Protein AF-A0A0Q3I7B7-F1 (afdb_monomer)

Organism: Brachypodium distachyon (NCBI:txid15368)

Secondary structure (DSSP, 8-state):
---HHHHHHHHHTTPPPPPHHHHHHHHHHHHHHHHHHT-S--TT--EEEEEEEE-TT--EEEEEEEEES--SSGGGGHHHHHHHHHHHHHHT-

Structure (mmCIF, N/CA/C/O backbone):
data_AF-A0A0Q3I7B7-F1
#
_entry.id   AF-A0A0Q3I7B7-F1
#
loop_
_atom_si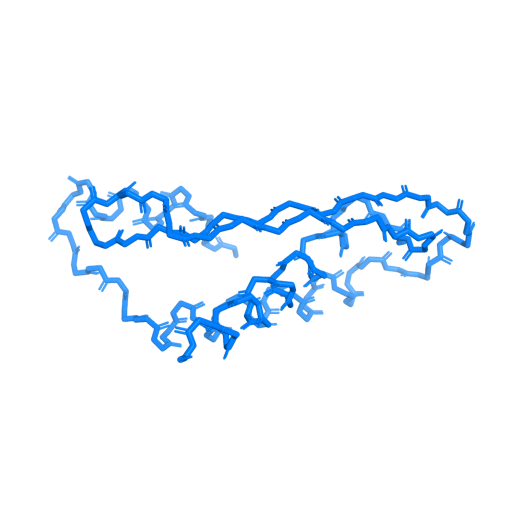te.group_PDB
_atom_site.id
_atom_site.type_symbol
_atom_site.label_atom_id
_atom_site.label_alt_id
_atom_site.label_comp_id
_atom_site.label_asym_id
_atom_site.label_entity_id
_atom_site.label_seq_id
_atom_site.pdbx_PDB_ins_code
_atom_site.Cartn_x
_atom_site.Cartn_y
_atom_site.Cartn_z
_atom_site.occupancy
_atom_site.B_iso_or_equiv
_atom_site.auth_seq_id
_atom_site.auth_comp_id
_atom_site.auth_asym_id
_atom_site.auth_atom_id
_atom_site.pdbx_PDB_model_num
ATOM 1 N N . MET A 1 1 ? -1.763 17.879 0.615 1.00 36.75 1 MET A N 1
ATOM 2 C CA . MET A 1 1 ? -1.059 16.945 1.522 1.00 36.75 1 MET A CA 1
ATOM 3 C C . MET A 1 1 ? -1.594 17.107 2.946 1.00 36.75 1 MET A C 1
ATOM 5 O O . MET A 1 1 ? -1.328 18.122 3.575 1.00 36.75 1 MET A O 1
ATOM 9 N N . ARG A 1 2 ? -2.379 16.154 3.466 1.00 49.00 2 ARG A N 1
ATOM 10 C CA . ARG A 1 2 ? -2.532 16.005 4.924 1.00 49.00 2 ARG A CA 1
ATOM 11 C C . ARG A 1 2 ? -1.559 14.916 5.338 1.00 49.00 2 ARG A C 1
ATOM 13 O O . ARG A 1 2 ? -1.781 13.752 5.032 1.00 49.00 2 ARG A O 1
ATOM 20 N N . ALA A 1 3 ? -0.451 15.316 5.947 1.00 58.06 3 ALA A N 1
ATOM 21 C CA . ALA A 1 3 ? 0.555 14.376 6.414 1.00 58.06 3 ALA A CA 1
ATOM 22 C C . ALA A 1 3 ? -0.073 13.406 7.433 1.00 58.06 3 ALA A C 1
ATOM 24 O O . ALA A 1 3 ? -1.016 13.775 8.141 1.00 58.06 3 ALA A O 1
ATOM 25 N N . ILE A 1 4 ? 0.489 12.198 7.578 1.00 62.44 4 ILE A N 1
ATOM 26 C CA . ILE A 1 4 ? 0.234 11.318 8.740 1.00 62.44 4 ILE A CA 1
ATOM 27 C C . ILE A 1 4 ? 0.283 12.127 10.043 1.00 62.44 4 ILE A C 1
ATOM 29 O O . ILE A 1 4 ? -0.513 11.900 10.954 1.00 62.44 4 ILE A O 1
ATOM 33 N N . TRP A 1 5 ? 1.164 13.130 10.088 1.00 54.75 5 TRP A N 1
ATOM 34 C CA . TRP A 1 5 ? 1.230 14.128 11.144 1.00 54.75 5 TRP A CA 1
ATOM 35 C C . TRP A 1 5 ? -0.108 14.837 11.390 1.00 54.75 5 TRP A C 1
ATOM 37 O O . TRP A 1 5 ? -0.589 14.815 12.512 1.00 54.75 5 TRP A O 1
ATOM 47 N N . THR A 1 6 ? -0.773 15.386 10.368 1.00 62.84 6 THR A N 1
ATOM 48 C CA . THR A 1 6 ? -2.065 16.077 10.518 1.00 62.84 6 THR A CA 1
ATOM 49 C C . THR A 1 6 ? -3.154 15.145 11.051 1.00 62.84 6 THR A C 1
ATOM 51 O O . THR A 1 6 ? -3.976 15.563 11.862 1.00 62.84 6 THR A O 1
ATOM 54 N N . ALA A 1 7 ? -3.165 13.878 10.627 1.00 64.31 7 ALA A N 1
ATOM 55 C CA . ALA A 1 7 ? -4.118 12.889 11.128 1.00 64.31 7 ALA A CA 1
ATOM 56 C C . ALA A 1 7 ? -3.831 12.489 12.588 1.00 64.31 7 ALA A C 1
ATOM 58 O O . ALA A 1 7 ? -4.764 12.386 13.382 1.00 64.31 7 ALA A O 1
ATOM 59 N N . ARG A 1 8 ? -2.555 12.311 12.965 1.00 65.25 8 ARG A N 1
ATOM 60 C CA . ARG A 1 8 ? -2.149 12.067 14.361 1.00 65.25 8 ARG A CA 1
ATOM 61 C C . ARG A 1 8 ? -2.459 13.267 15.249 1.00 65.25 8 ARG A C 1
ATOM 63 O O . ARG A 1 8 ? -3.009 13.073 16.323 1.00 65.25 8 ARG A O 1
ATOM 70 N N . ASN A 1 9 ? -2.170 14.480 14.781 1.00 72.94 9 ASN A N 1
ATOM 71 C CA . ASN A 1 9 ? -2.401 15.715 15.525 1.00 72.94 9 ASN A CA 1
ATOM 72 C C . ASN A 1 9 ? -3.891 15.887 15.862 1.00 72.94 9 ASN A C 1
ATOM 74 O O . ASN A 1 9 ? -4.254 16.174 16.994 1.00 72.94 9 ASN A O 1
ATOM 78 N N . LYS A 1 10 ? -4.775 15.572 14.909 1.00 72.88 10 LYS A N 1
ATOM 79 C CA . LYS A 1 10 ? -6.229 15.563 15.129 1.00 72.88 10 LYS A CA 1
ATOM 80 C C . LYS A 1 10 ? -6.679 14.568 16.199 1.00 72.88 10 LYS A C 1
ATOM 82 O O . LYS A 1 10 ? -7.482 14.932 17.050 1.00 72.88 10 LYS A O 1
ATOM 87 N N . ARG A 1 11 ? -6.125 13.347 16.209 1.00 66.38 11 ARG A N 1
ATOM 88 C CA . ARG A 1 11 ? -6.408 12.362 17.272 1.00 66.38 11 ARG A CA 1
ATOM 89 C C . ARG A 1 11 ? -5.909 12.832 18.640 1.00 66.38 11 ARG A C 1
ATOM 91 O O . ARG A 1 11 ? -6.624 12.657 19.618 1.00 66.38 11 ARG A O 1
ATOM 98 N N . TYR A 1 12 ? -4.722 13.447 18.708 1.00 72.94 12 TYR A N 1
ATOM 99 C CA . TYR A 1 12 ? -4.195 14.028 19.952 1.00 72.94 12 TYR A CA 1
ATOM 100 C C . TYR A 1 12 ? -5.104 15.128 20.520 1.00 72.94 12 TYR A C 1
ATOM 102 O O . TYR A 1 12 ? -5.175 1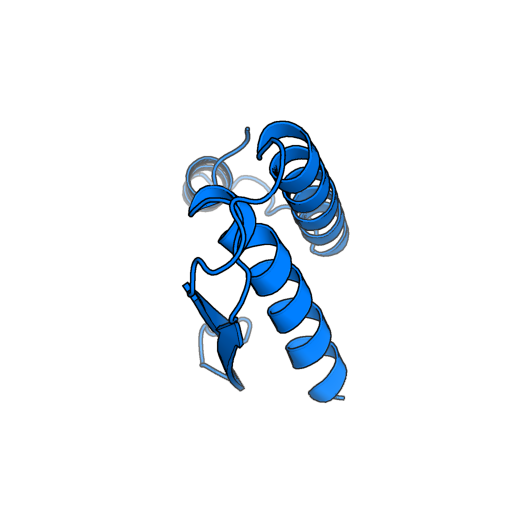5.281 21.734 1.00 72.94 12 TYR A O 1
ATOM 110 N N . HIS A 1 13 ? -5.831 15.848 19.665 1.00 81.69 13 HIS A N 1
ATOM 111 C CA . HIS A 1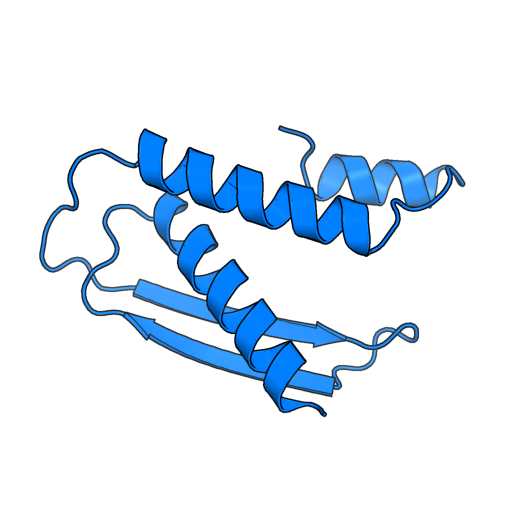 13 ? -6.782 16.887 20.069 1.00 81.69 13 HIS A CA 1
ATOM 112 C C . HIS A 1 13 ? -8.235 16.399 20.204 1.00 81.69 13 HIS A C 1
ATOM 114 O O . HIS A 1 13 ? -9.145 17.217 20.300 1.00 81.69 13 HIS A O 1
ATOM 120 N N . GLY A 1 14 ? -8.474 15.083 20.222 1.00 78.44 14 GLY A N 1
ATOM 121 C CA . GLY A 1 14 ? -9.812 14.520 20.431 1.00 78.44 14 GLY A CA 1
ATOM 122 C C . GLY A 1 14 ? -10.786 14.731 19.266 1.00 78.44 14 GLY A C 1
ATOM 123 O O . GLY A 1 14 ? -11.977 14.465 19.413 1.00 78.44 14 GLY A O 1
ATOM 124 N N . GLU A 1 15 ? -10.309 15.181 18.100 1.00 77.56 15 GLU A N 1
ATOM 125 C CA . GLU A 1 15 ? -11.139 15.241 16.899 1.00 77.56 15 GLU A CA 1
ATOM 126 C C . GLU A 1 15 ? -11.453 13.827 16.395 1.00 77.56 15 GLU A C 1
ATOM 128 O O . GLU A 1 15 ? -10.638 12.903 16.508 1.00 77.56 15 GLU A O 1
ATOM 133 N N . THR A 1 16 ? -12.628 13.661 15.780 1.00 66.19 16 THR A N 1
ATOM 134 C CA . THR A 1 16 ? -13.077 12.377 15.240 1.00 66.19 16 THR A CA 1
ATOM 135 C C . THR A 1 16 ? -12.026 11.800 14.292 1.00 66.19 16 THR A C 1
ATOM 137 O O . THR A 1 16 ? -11.691 12.393 13.260 1.00 66.19 16 THR A O 1
ATOM 140 N N . SER A 1 17 ? -11.495 10.626 14.647 1.00 66.62 17 SER A N 1
ATOM 141 C CA . SER A 1 17 ? -10.555 9.910 13.792 1.00 66.62 17 SER A CA 1
ATOM 142 C C . SER A 1 17 ? -11.233 9.611 12.458 1.00 66.62 17 SER A C 1
ATOM 144 O O . SER A 1 17 ? -12.355 9.112 12.407 1.00 66.62 17 SER A O 1
ATOM 146 N N . MET A 1 18 ? -10.541 9.934 11.370 1.00 72.06 18 MET A N 1
ATOM 147 C CA . MET A 1 18 ? -10.989 9.670 10.007 1.00 72.06 18 MET A CA 1
ATOM 148 C C . MET A 1 18 ? -11.441 8.213 9.849 1.00 72.06 18 MET A C 1
ATOM 150 O O . MET A 1 18 ? -10.763 7.305 10.335 1.00 72.06 18 MET A O 1
ATOM 154 N N . SER A 1 19 ? -12.562 7.993 9.153 1.00 75.88 19 SER A N 1
ATOM 155 C CA . SER A 1 19 ? -13.048 6.639 8.879 1.00 75.88 19 SER A CA 1
ATOM 156 C C . SER A 1 19 ? -12.031 5.852 8.048 1.00 75.88 19 SER A C 1
ATOM 158 O O . SER A 1 19 ? -11.325 6.418 7.208 1.00 75.88 19 SER A O 1
ATOM 160 N N . ILE A 1 20 ? -11.975 4.533 8.254 1.00 71.38 20 ILE A N 1
ATOM 161 C CA . ILE A 1 20 ? -11.052 3.642 7.531 1.00 71.38 20 ILE A CA 1
ATOM 162 C C . ILE A 1 20 ? -11.240 3.796 6.015 1.00 71.38 20 ILE A C 1
ATOM 164 O O . ILE A 1 20 ? -10.271 3.963 5.282 1.00 71.38 20 ILE A O 1
ATOM 168 N N . THR A 1 21 ? -12.489 3.864 5.545 1.00 74.06 21 THR A N 1
ATOM 169 C CA . THR A 1 21 ? -12.819 4.078 4.129 1.00 74.06 21 THR A CA 1
ATOM 170 C C . THR A 1 21 ? -12.220 5.369 3.575 1.00 74.06 21 THR A C 1
ATOM 172 O O . THR A 1 21 ? -11.699 5.384 2.459 1.00 74.06 21 THR A O 1
ATOM 175 N N . GLN A 1 22 ? -12.274 6.458 4.346 1.00 73.81 22 GLN A N 1
ATOM 176 C CA . GLN A 1 22 ? -11.708 7.739 3.935 1.00 73.81 22 GLN A CA 1
ATOM 177 C C . GLN A 1 22 ? -10.173 7.696 3.927 1.00 73.81 22 GLN A C 1
ATOM 179 O O . GLN A 1 22 ? -9.562 8.223 2.998 1.00 73.81 22 GLN A O 1
ATOM 184 N N . ALA A 1 23 ? -9.557 7.002 4.889 1.00 70.19 23 ALA A N 1
ATOM 185 C CA . ALA A 1 23 ? -8.114 6.774 4.908 1.00 70.19 23 ALA A CA 1
ATOM 186 C C . ALA A 1 23 ? -7.647 5.951 3.692 1.00 70.19 23 ALA A C 1
ATOM 188 O O . ALA A 1 23 ? -6.667 6.314 3.043 1.00 70.19 23 ALA A O 1
ATOM 189 N N . CYS A 1 24 ? -8.384 4.899 3.318 1.00 69.38 24 CYS A N 1
ATOM 190 C CA . CYS A 1 24 ? -8.094 4.099 2.125 1.00 69.38 24 CYS A CA 1
ATOM 191 C C . CYS A 1 24 ? -8.239 4.900 0.823 1.00 69.38 24 CYS A C 1
ATOM 193 O O . CYS A 1 24 ? -7.455 4.705 -0.105 1.00 69.38 24 CYS A O 1
ATOM 195 N N . ARG A 1 25 ? -9.231 5.800 0.728 1.00 75.19 25 ARG A N 1
ATOM 196 C CA . ARG A 1 25 ? -9.361 6.717 -0.420 1.00 75.19 25 ARG A CA 1
ATOM 197 C C . ARG A 1 25 ? -8.140 7.629 -0.523 1.00 75.19 25 ARG A C 1
ATOM 199 O O . ARG A 1 25 ? -7.513 7.665 -1.570 1.00 75.19 25 ARG A O 1
ATOM 206 N N . TRP A 1 26 ? -7.723 8.244 0.582 1.00 72.81 26 TRP A N 1
ATOM 207 C CA . TRP A 1 26 ? -6.542 9.111 0.587 1.00 72.81 26 TRP A CA 1
ATOM 208 C C . TRP A 1 26 ? -5.245 8.387 0.232 1.00 72.81 26 TRP A C 1
ATOM 210 O O . TRP A 1 26 ? -4.448 8.937 -0.518 1.00 72.81 26 TRP A O 1
ATOM 220 N N . ALA A 1 27 ? -5.028 7.168 0.733 1.00 69.81 27 ALA A N 1
ATOM 221 C CA . ALA A 1 27 ? -3.838 6.390 0.385 1.00 69.81 27 ALA A CA 1
ATOM 222 C C . ALA A 1 27 ? -3.772 6.087 -1.123 1.00 69.81 27 ALA A C 1
ATOM 224 O O . ALA A 1 27 ? -2.707 6.165 -1.729 1.00 69.81 27 ALA A O 1
ATOM 225 N N . ARG A 1 28 ? -4.921 5.788 -1.742 1.00 72.50 28 ARG A N 1
ATOM 226 C CA . ARG A 1 28 ? -5.037 5.545 -3.186 1.00 72.50 28 ARG A CA 1
ATOM 227 C C . ARG A 1 28 ? -4.765 6.801 -4.011 1.00 72.50 28 ARG A C 1
ATOM 229 O O . ARG A 1 28 ? -4.015 6.731 -4.984 1.00 72.50 28 ARG A O 1
ATOM 236 N N . ASP A 1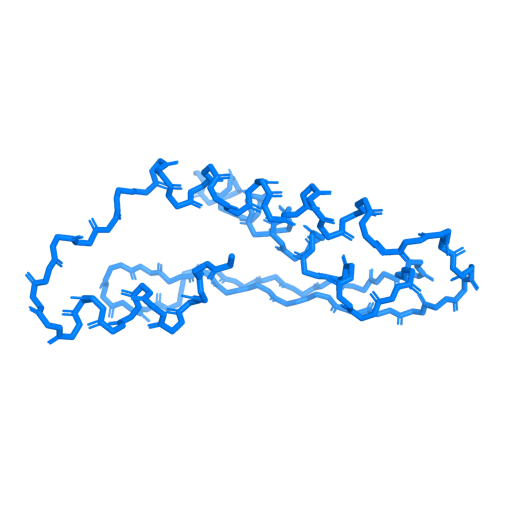 29 ? -5.373 7.920 -3.626 1.00 74.06 29 ASP A N 1
ATOM 237 C CA . ASP A 1 29 ? -5.206 9.196 -4.327 1.00 74.06 29 ASP A CA 1
ATOM 238 C C . ASP A 1 29 ? -3.739 9.646 -4.234 1.00 74.06 29 ASP A C 1
ATOM 240 O O . ASP A 1 29 ? -3.119 9.954 -5.245 1.00 74.06 29 ASP A O 1
ATOM 244 N N . MET A 1 30 ? -3.128 9.525 -3.049 1.00 67.38 30 MET A N 1
ATOM 245 C CA . MET A 1 30 ? -1.712 9.825 -2.819 1.00 67.38 30 MET A CA 1
ATOM 246 C C . MET A 1 30 ? -0.778 8.941 -3.652 1.00 67.38 30 MET A C 1
ATOM 248 O O . MET A 1 30 ? 0.146 9.454 -4.276 1.00 67.38 30 MET A O 1
ATOM 252 N N . ALA A 1 31 ? -1.022 7.628 -3.699 1.00 65.88 31 ALA A N 1
ATOM 253 C CA . ALA A 1 31 ? -0.246 6.724 -4.545 1.00 65.88 31 ALA A CA 1
ATOM 254 C C . ALA A 1 31 ? -0.345 7.117 -6.031 1.00 65.88 31 ALA A C 1
ATOM 256 O O . ALA A 1 31 ? 0.654 7.071 -6.745 1.00 65.88 31 ALA A O 1
ATOM 257 N N . SER A 1 32 ? -1.527 7.545 -6.482 1.00 68.50 32 SER A N 1
ATOM 258 C CA . SER A 1 32 ? -1.753 7.997 -7.861 1.00 68.50 32 SER A CA 1
ATOM 259 C C . SER A 1 32 ? -1.004 9.300 -8.162 1.00 68.50 32 SER A C 1
ATOM 261 O O . SER A 1 32 ? -0.315 9.378 -9.179 1.00 68.50 32 SER A O 1
ATOM 263 N N . ASP A 1 33 ? -1.060 10.279 -7.257 1.00 71.25 33 ASP A N 1
ATOM 264 C CA . ASP A 1 33 ? -0.333 11.551 -7.370 1.00 71.25 33 ASP A CA 1
ATOM 265 C C . ASP A 1 33 ? 1.187 11.338 -7.384 1.00 71.25 33 ASP A C 1
ATOM 267 O O . ASP A 1 33 ? 1.908 11.945 -8.177 1.00 71.25 33 ASP A O 1
ATOM 271 N N . LEU A 1 34 ? 1.695 10.444 -6.532 1.00 64.88 34 LEU A N 1
ATOM 272 C CA . LEU A 1 34 ? 3.116 10.094 -6.472 1.00 64.88 34 LEU A CA 1
ATOM 273 C C . LEU A 1 34 ? 3.594 9.442 -7.766 1.00 64.88 34 LEU A C 1
ATOM 275 O O . LEU A 1 34 ? 4.660 9.788 -8.270 1.00 64.88 34 LEU A O 1
ATOM 279 N N . ILE A 1 35 ? 2.796 8.543 -8.342 1.00 67.56 35 ILE A N 1
ATOM 280 C CA . ILE A 1 35 ? 3.105 7.940 -9.641 1.00 67.56 35 ILE A CA 1
ATOM 281 C C . ILE A 1 35 ? 3.161 9.026 -10.725 1.00 67.56 35 ILE A C 1
ATOM 283 O O . ILE A 1 35 ? 4.137 9.079 -11.472 1.00 67.56 35 ILE A O 1
ATOM 287 N N . GLN A 1 36 ? 2.177 9.929 -10.777 1.00 69.12 36 GLN A N 1
ATOM 288 C CA . GLN A 1 36 ? 2.116 10.997 -11.785 1.00 69.12 36 GLN A CA 1
ATOM 289 C C . GLN A 1 36 ? 3.248 12.027 -11.646 1.00 69.12 36 GLN A C 1
ATOM 291 O O . GLN A 1 36 ? 3.799 12.482 -12.647 1.00 69.12 36 GLN A O 1
ATOM 296 N N . THR A 1 37 ? 3.624 12.378 -10.416 1.00 65.25 37 THR A N 1
ATOM 297 C CA . THR A 1 37 ? 4.701 13.345 -10.134 1.00 65.25 37 THR A CA 1
ATOM 298 C C . THR A 1 37 ? 6.098 12.743 -10.249 1.00 65.25 37 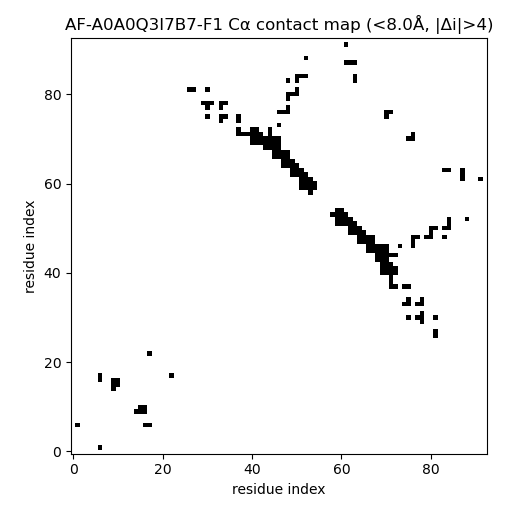THR A C 1
ATOM 300 O O . THR A 1 37 ? 7.068 13.484 -10.399 1.00 65.25 37 THR A O 1
ATOM 303 N N . SER A 1 38 ? 6.223 11.412 -10.222 1.00 62.62 38 SER A N 1
ATOM 304 C CA . SER A 1 38 ? 7.523 10.736 -10.215 1.00 62.62 38 SER A CA 1
ATOM 305 C C . SER A 1 38 ? 8.330 10.808 -11.516 1.00 62.62 38 SER A C 1
ATOM 307 O O . SER A 1 38 ? 9.484 10.376 -11.529 1.00 62.62 38 SER A O 1
ATOM 309 N N . GLY A 1 39 ? 7.777 11.392 -12.585 1.00 61.00 39 GLY A N 1
ATOM 310 C CA . GLY A 1 39 ? 8.440 11.485 -13.885 1.00 61.00 39 GLY A CA 1
ATOM 311 C C . GLY A 1 39 ? 8.742 10.107 -14.502 1.00 61.00 39 GLY A C 1
ATOM 312 O O . GLY A 1 39 ? 8.361 9.068 -13.960 1.00 61.00 39 GLY A O 1
ATOM 313 N N . PRO A 1 40 ? 9.403 10.053 -15.670 1.00 60.16 40 PRO A N 1
ATOM 314 C CA . PRO A 1 40 ? 9.783 8.784 -16.280 1.00 60.16 40 PRO A CA 1
ATOM 315 C C . PRO A 1 40 ? 10.734 7.996 -15.370 1.00 60.16 40 PRO A C 1
ATOM 317 O O . PRO A 1 40 ? 11.721 8.522 -14.855 1.00 60.16 40 PRO A O 1
ATOM 320 N N . CYS A 1 41 ? 10.434 6.707 -15.194 1.00 58.56 41 CYS A N 1
ATOM 321 C CA . CYS A 1 41 ? 11.218 5.802 -14.365 1.00 58.56 41 CYS A CA 1
ATOM 322 C C . CYS A 1 41 ? 12.650 5.674 -14.892 1.00 58.56 41 CYS A C 1
ATOM 324 O O . CYS A 1 41 ? 12.873 5.137 -15.979 1.00 58.56 41 CYS A O 1
ATOM 326 N N . ALA A 1 42 ? 13.626 6.155 -14.117 1.00 58.94 42 ALA A N 1
ATOM 327 C CA . ALA A 1 42 ? 15.020 5.813 -14.347 1.00 58.94 42 ALA A CA 1
ATOM 328 C C . ALA A 1 42 ? 15.170 4.298 -14.133 1.00 58.94 42 ALA A C 1
ATOM 330 O O . ALA A 1 42 ? 15.070 3.814 -13.006 1.00 58.94 42 ALA A O 1
ATOM 331 N N . LYS A 1 43 ? 15.351 3.549 -15.227 1.00 65.00 43 LYS A N 1
ATOM 332 C CA . LYS A 1 43 ? 15.465 2.084 -15.198 1.00 65.00 43 LYS A CA 1
ATOM 333 C C . LYS A 1 43 ? 16.643 1.639 -14.326 1.00 65.00 43 LYS A C 1
ATOM 335 O O . LYS A 1 43 ? 17.694 2.280 -14.343 1.00 65.00 43 LYS A O 1
ATOM 340 N N . GLY A 1 44 ? 16.478 0.526 -13.609 1.00 67.69 44 GLY A N 1
ATOM 341 C CA . GLY A 1 44 ? 17.561 -0.117 -12.854 1.00 67.69 44 GLY A CA 1
ATOM 342 C C . GLY A 1 44 ? 17.821 0.444 -11.453 1.00 67.69 44 GLY A C 1
ATOM 343 O O . GLY A 1 44 ? 18.807 0.066 -10.818 1.00 67.69 44 GLY A O 1
ATOM 344 N N . LYS A 1 45 ? 16.959 1.329 -10.942 1.00 75.56 45 LYS A N 1
ATOM 345 C CA . LYS A 1 45 ? 17.004 1.738 -9.536 1.00 75.56 45 LYS A CA 1
ATOM 346 C C . LYS A 1 45 ? 16.261 0.727 -8.675 1.00 75.56 45 LYS A C 1
ATOM 348 O O . LYS A 1 45 ? 15.048 0.571 -8.780 1.00 75.56 45 LYS A O 1
ATOM 353 N N . GLN A 1 46 ? 17.010 0.074 -7.799 1.00 82.19 46 GLN A N 1
ATOM 354 C CA . GLN A 1 46 ? 16.470 -0.885 -6.848 1.00 82.19 46 GLN A CA 1
ATOM 355 C C . GLN A 1 46 ? 15.947 -0.169 -5.601 1.00 82.19 46 GLN A C 1
ATOM 357 O O . GLN A 1 46 ? 16.442 0.893 -5.217 1.00 82.19 46 GLN A O 1
ATOM 362 N N . GLY A 1 47 ? 14.961 -0.765 -4.946 1.00 84.31 47 GLY A N 1
ATOM 363 C CA . GLY A 1 47 ? 14.446 -0.286 -3.673 1.00 84.31 47 GLY A CA 1
ATOM 364 C C . GLY A 1 47 ? 13.680 -1.371 -2.937 1.00 84.31 47 GLY A C 1
ATOM 365 O O . GLY A 1 47 ? 13.489 -2.476 -3.439 1.00 84.31 47 GLY A O 1
ATOM 366 N N . ALA A 1 48 ? 13.231 -1.051 -1.732 1.00 84.81 48 ALA A N 1
ATOM 367 C CA . ALA A 1 48 ? 12.466 -1.970 -0.912 1.00 84.81 48 ALA A CA 1
ATOM 368 C C . ALA A 1 48 ? 11.264 -1.262 -0.297 1.00 84.81 48 ALA A C 1
ATOM 370 O O . ALA A 1 48 ? 11.319 -0.073 0.019 1.00 84.81 48 ALA A O 1
ATOM 371 N N . THR A 1 49 ? 10.191 -2.016 -0.102 1.00 86.44 49 THR A N 1
ATOM 372 C CA . THR A 1 49 ? 9.043 -1.610 0.705 1.00 86.44 49 THR A CA 1
ATOM 373 C C . THR A 1 49 ? 8.999 -2.470 1.960 1.00 86.44 49 THR A C 1
ATOM 375 O O . THR A 1 49 ? 9.391 -3.642 1.955 1.00 86.44 49 THR A O 1
ATOM 378 N N . ALA A 1 50 ? 8.511 -1.884 3.048 1.00 83.31 50 ALA A N 1
ATOM 379 C CA . ALA A 1 50 ? 8.191 -2.599 4.269 1.00 83.31 50 ALA A CA 1
ATOM 380 C C . ALA A 1 50 ? 6.847 -2.095 4.787 1.00 83.31 50 ALA A C 1
ATOM 382 O O . ALA A 1 50 ? 6.623 -0.888 4.889 1.00 83.31 50 ALA A O 1
ATOM 383 N N . VAL A 1 51 ? 5.951 -3.024 5.105 1.00 88.94 51 VAL A N 1
ATOM 384 C CA . VAL A 1 51 ? 4.626 -2.726 5.639 1.00 88.94 51 VAL A CA 1
ATOM 385 C C . VAL A 1 51 ? 4.401 -3.520 6.911 1.00 88.94 51 VAL A C 1
ATOM 387 O O . VAL A 1 51 ? 4.731 -4.700 6.985 1.00 88.94 51 VAL A O 1
ATOM 390 N N . MET A 1 52 ? 3.812 -2.857 7.901 1.00 88.19 52 MET A N 1
ATOM 391 C CA . MET A 1 52 ? 3.422 -3.425 9.183 1.00 88.19 52 MET A CA 1
ATOM 392 C C . MET A 1 52 ? 1.950 -3.104 9.427 1.00 88.19 52 MET A C 1
ATOM 394 O O . MET A 1 52 ? 1.561 -1.934 9.412 1.00 88.19 52 MET A O 1
ATOM 398 N N . ILE A 1 53 ? 1.146 -4.134 9.670 1.00 86.12 53 ILE A N 1
ATOM 399 C CA . ILE A 1 53 ? -0.256 -4.003 10.065 1.00 86.12 53 ILE A CA 1
ATOM 400 C C . ILE A 1 53 ? -0.338 -4.215 11.570 1.00 86.12 53 ILE A C 1
ATOM 402 O O . ILE A 1 53 ? 0.252 -5.155 12.109 1.00 86.12 53 ILE A O 1
ATOM 406 N N . ARG A 1 54 ? -1.063 -3.319 12.238 1.00 87.38 54 ARG A N 1
ATOM 407 C CA . ARG A 1 54 ? -1.343 -3.393 13.667 1.00 87.38 54 ARG A CA 1
ATOM 408 C C . ARG A 1 54 ? -2.841 -3.462 13.917 1.00 87.38 54 ARG A C 1
ATOM 410 O O . ARG A 1 54 ? -3.598 -2.875 13.142 1.00 87.38 54 ARG A O 1
ATOM 417 N N . ASP A 1 55 ? -3.232 -4.165 14.972 1.00 83.00 55 ASP A N 1
ATOM 418 C CA . ASP A 1 55 ? -4.597 -4.121 15.492 1.00 83.00 55 ASP A CA 1
ATOM 419 C C . ASP A 1 55 ? -4.884 -2.777 16.194 1.00 83.00 55 ASP A C 1
ATOM 421 O O . ASP A 1 55 ? -4.051 -1.862 16.234 1.00 83.00 55 ASP A O 1
ATOM 425 N N . ASP A 1 56 ? -6.098 -2.635 16.714 1.00 83.38 56 ASP A N 1
ATOM 426 C CA . ASP A 1 56 ? -6.560 -1.467 17.464 1.00 83.38 56 ASP A CA 1
ATOM 427 C C . ASP A 1 56 ? -5.834 -1.277 18.806 1.00 83.38 56 ASP A C 1
ATOM 429 O O . ASP A 1 56 ? -5.658 -0.141 19.250 1.00 83.38 56 ASP A O 1
ATOM 433 N N . MET A 1 57 ? -5.329 -2.362 19.395 1.00 80.50 57 MET A N 1
ATOM 434 C CA . MET A 1 57 ? -4.468 -2.356 20.583 1.00 80.50 57 MET A CA 1
ATOM 435 C C . MET A 1 57 ? -3.001 -2.022 20.257 1.00 80.50 57 MET A C 1
ATOM 437 O O . MET A 1 57 ? -2.168 -1.890 21.157 1.00 80.50 57 MET A O 1
ATOM 441 N N . GLY A 1 58 ? -2.667 -1.847 18.976 1.00 76.12 58 GLY A N 1
ATOM 442 C CA . GLY A 1 58 ? -1.324 -1.538 18.500 1.00 76.12 58 GLY A CA 1
ATOM 443 C C . GLY A 1 58 ? -0.389 -2.747 18.401 1.00 76.12 58 GLY A C 1
ATOM 444 O O . GLY A 1 58 ? 0.794 -2.552 18.099 1.00 76.12 58 GLY A O 1
ATOM 445 N N . GLN A 1 59 ? -0.882 -3.969 18.614 1.00 80.19 59 GLN A N 1
ATOM 446 C CA . GLN A 1 59 ? -0.122 -5.202 18.421 1.00 80.19 59 GLN A CA 1
ATOM 447 C C . GLN A 1 59 ? 0.109 -5.447 16.936 1.00 80.19 59 GLN A C 1
ATOM 449 O O . GLN A 1 59 ? -0.761 -5.201 16.104 1.00 80.19 59 GLN A O 1
ATOM 454 N N . VAL A 1 60 ? 1.296 -5.935 16.586 1.00 85.50 60 VAL A N 1
ATOM 455 C CA . VAL A 1 60 ? 1.627 -6.254 15.196 1.00 85.50 60 VAL A CA 1
ATOM 456 C C . VAL A 1 60 ? 0.976 -7.575 14.813 1.00 85.50 60 VAL A C 1
ATOM 458 O O . VAL A 1 60 ? 1.296 -8.607 15.392 1.00 85.50 60 VAL A O 1
ATOM 461 N N . ILE A 1 61 ? 0.107 -7.537 13.806 1.00 93.00 61 ILE A N 1
ATOM 462 C CA . ILE A 1 61 ? -0.608 -8.722 13.315 1.00 93.00 61 ILE A CA 1
ATOM 463 C C . ILE A 1 61 ? -0.045 -9.242 11.993 1.00 93.00 61 ILE A C 1
ATOM 465 O O . ILE A 1 61 ? -0.249 -10.403 11.654 1.00 93.00 61 ILE A O 1
ATOM 469 N N . ALA A 1 62 ? 0.685 -8.407 11.244 1.00 90.75 62 ALA A N 1
ATOM 470 C CA . ALA A 1 62 ? 1.361 -8.836 10.026 1.00 90.75 62 ALA A CA 1
ATOM 471 C C . ALA A 1 62 ? 2.488 -7.890 9.613 1.00 90.75 62 ALA A C 1
ATOM 473 O O . ALA A 1 62 ? 2.416 -6.678 9.829 1.00 90.75 62 ALA A O 1
ATOM 474 N N . ILE A 1 63 ? 3.501 -8.445 8.948 1.00 90.62 63 ILE A N 1
ATOM 475 C CA . ILE A 1 63 ? 4.605 -7.697 8.343 1.00 90.62 63 ILE A CA 1
ATOM 476 C C . ILE A 1 63 ? 4.873 -8.258 6.945 1.00 90.62 63 ILE A C 1
ATOM 478 O O . ILE A 1 63 ? 4.822 -9.470 6.736 1.00 90.62 63 ILE A O 1
ATOM 482 N N . ARG A 1 64 ? 5.190 -7.384 5.986 1.00 90.19 64 ARG A N 1
ATOM 483 C CA . ARG A 1 64 ? 5.699 -7.772 4.666 1.00 90.19 64 ARG A CA 1
ATOM 484 C C . ARG A 1 64 ? 6.826 -6.844 4.245 1.00 90.19 64 ARG A C 1
ATOM 486 O O . ARG A 1 64 ? 6.671 -5.628 4.296 1.00 90.19 64 ARG A O 1
ATOM 493 N N . CYS A 1 65 ? 7.916 -7.434 3.772 1.00 89.25 65 CYS A N 1
ATOM 494 C CA . CYS A 1 65 ? 9.030 -6.726 3.153 1.00 89.25 65 CYS A CA 1
ATOM 495 C C . CYS A 1 65 ? 9.199 -7.240 1.725 1.00 89.25 65 CYS A C 1
ATOM 497 O O . CYS A 1 65 ? 9.132 -8.451 1.502 1.00 89.25 65 CYS A O 1
ATOM 499 N N . LYS A 1 66 ? 9.403 -6.345 0.757 1.00 89.75 66 LYS A N 1
ATOM 500 C CA . LYS A 1 66 ? 9.539 -6.727 -0.651 1.00 89.75 66 LYS A CA 1
ATOM 501 C C . LYS A 1 66 ? 10.595 -5.888 -1.351 1.00 89.75 66 LYS A C 1
ATOM 503 O O . LYS A 1 66 ? 10.617 -4.667 -1.221 1.00 89.75 66 LYS A O 1
ATOM 508 N N . TRP A 1 67 ? 11.464 -6.568 -2.093 1.00 89.88 67 TRP A N 1
ATOM 509 C CA . TRP A 1 67 ? 12.466 -5.937 -2.944 1.00 89.88 67 TRP A CA 1
ATOM 510 C C . TRP A 1 67 ? 11.886 -5.641 -4.328 1.00 89.88 67 TRP A C 1
ATOM 512 O O . TRP A 1 67 ? 11.121 -6.439 -4.874 1.00 89.88 67 TRP A O 1
ATOM 522 N N . TYR A 1 68 ? 12.274 -4.507 -4.898 1.00 87.31 68 TYR A N 1
ATOM 523 C CA . TYR A 1 68 ? 11.872 -4.038 -6.215 1.00 87.31 68 TYR A CA 1
ATOM 524 C C . TYR A 1 68 ? 13.108 -3.681 -7.029 1.00 87.31 68 TYR A C 1
ATOM 526 O O . TYR A 1 68 ? 13.976 -2.946 -6.564 1.00 87.31 68 TYR A O 1
ATOM 534 N N . ASN A 1 69 ? 13.164 -4.174 -8.264 1.00 84.50 69 ASN A N 1
ATOM 535 C CA . ASN A 1 69 ? 14.276 -3.894 -9.172 1.00 84.50 69 ASN A CA 1
ATOM 536 C C . ASN A 1 69 ? 14.111 -2.573 -9.940 1.00 84.50 69 ASN A C 1
ATOM 538 O O . ASN A 1 69 ? 15.095 -2.062 -10.465 1.00 84.50 69 ASN A O 1
ATOM 542 N N . ASP A 1 70 ? 12.890 -2.026 -9.965 1.00 79.75 70 ASP A N 1
ATOM 543 C CA . ASP A 1 70 ? 12.531 -0.823 -10.716 1.00 79.75 70 ASP A CA 1
ATOM 544 C C . ASP A 1 70 ? 11.648 0.116 -9.875 1.00 79.75 70 ASP A C 1
ATOM 546 O O . ASP A 1 70 ? 10.419 0.018 -9.863 1.00 79.75 70 ASP A O 1
ATOM 550 N N . ILE A 1 71 ? 12.291 1.039 -9.163 1.00 76.12 71 ILE A N 1
ATOM 551 C CA . ILE A 1 71 ? 11.680 2.150 -8.423 1.00 76.12 71 ILE A CA 1
ATOM 552 C C . ILE A 1 71 ? 12.165 3.450 -9.076 1.00 76.12 71 ILE A C 1
ATOM 554 O O . ILE A 1 71 ? 13.356 3.750 -9.034 1.00 76.12 71 ILE A O 1
ATOM 558 N N . SER A 1 72 ? 11.266 4.247 -9.664 1.00 69.94 72 SER A N 1
ATOM 559 C CA . SER A 1 72 ? 11.647 5.440 -10.445 1.00 69.94 72 SER A CA 1
ATOM 560 C C . SER A 1 72 ? 12.422 6.463 -9.614 1.00 69.94 72 SER A C 1
ATOM 562 O O . SER A 1 72 ? 13.520 6.896 -9.978 1.00 69.94 72 SER A O 1
ATOM 564 N N . ILE A 1 73 ? 11.845 6.820 -8.471 1.00 72.38 73 ILE A N 1
ATOM 565 C CA . ILE A 1 73 ? 12.394 7.728 -7.463 1.00 72.38 73 ILE A CA 1
ATOM 566 C C . ILE A 1 73 ? 11.953 7.269 -6.071 1.00 72.38 73 ILE A C 1
ATOM 568 O O . ILE A 1 73 ? 10.943 6.582 -5.934 1.00 72.38 73 ILE A O 1
ATOM 572 N N . VAL A 1 74 ? 12.652 7.704 -5.023 1.00 72.50 74 VAL A N 1
ATOM 573 C CA . VAL A 1 74 ? 12.343 7.322 -3.630 1.00 72.50 74 VAL A CA 1
ATOM 574 C C . VAL A 1 74 ? 10.879 7.597 -3.267 1.00 72.50 74 VAL A C 1
ATOM 576 O O . VAL A 1 74 ? 10.238 6.748 -2.660 1.00 72.50 74 VAL A O 1
ATOM 579 N N . LEU A 1 75 ? 10.318 8.724 -3.718 1.00 72.50 75 LEU A N 1
ATOM 580 C CA . LEU A 1 75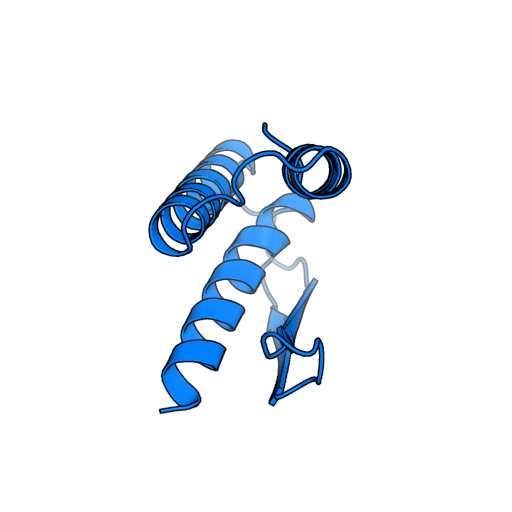 ? 8.910 9.070 -3.481 1.00 72.50 75 LEU A CA 1
ATOM 581 C C . LEU A 1 75 ? 7.939 8.041 -4.088 1.00 72.50 75 LEU A C 1
ATOM 583 O O . LEU A 1 75 ? 6.948 7.672 -3.468 1.00 72.50 75 LEU A O 1
ATOM 587 N N . SER A 1 76 ? 8.253 7.498 -5.267 1.00 74.81 76 SER A N 1
ATOM 588 C CA . SER A 1 76 ? 7.413 6.489 -5.919 1.00 74.81 76 SER A CA 1
ATOM 589 C C . SER A 1 76 ? 7.354 5.170 -5.149 1.00 74.81 76 SER A C 1
ATOM 591 O O . SER A 1 76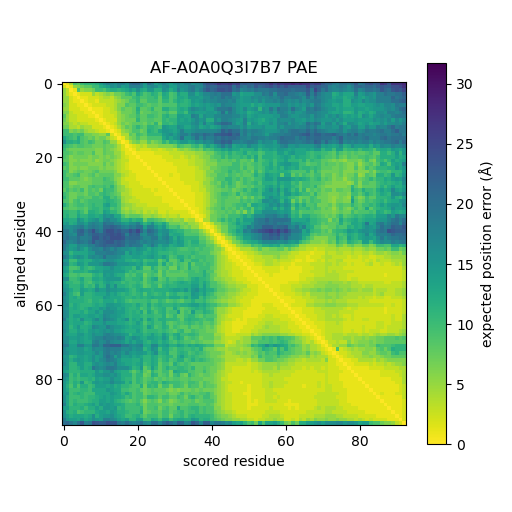 ? 6.423 4.412 -5.387 1.00 74.81 76 SER A O 1
ATOM 593 N N . ALA A 1 77 ? 8.291 4.902 -4.225 1.00 79.88 77 ALA A N 1
ATOM 594 C CA . ALA A 1 77 ? 8.319 3.686 -3.410 1.00 79.88 77 ALA A CA 1
ATOM 595 C C . ALA A 1 77 ? 7.175 3.620 -2.383 1.00 79.88 77 ALA A C 1
ATOM 597 O O . ALA A 1 77 ? 6.816 2.536 -1.921 1.00 79.88 77 ALA A O 1
ATOM 598 N N . GLU A 1 78 ? 6.546 4.753 -2.065 1.00 80.50 78 GLU A N 1
ATOM 599 C CA . GLU A 1 78 ? 5.372 4.784 -1.190 1.00 80.50 78 GLU A CA 1
ATOM 600 C C . GLU A 1 78 ? 4.146 4.135 -1.854 1.00 80.50 78 GLU A C 1
ATOM 602 O O . GLU A 1 78 ? 3.388 3.428 -1.192 1.00 80.50 78 GLU A O 1
ATOM 607 N N . ALA A 1 79 ? 3.978 4.276 -3.173 1.00 82.38 79 ALA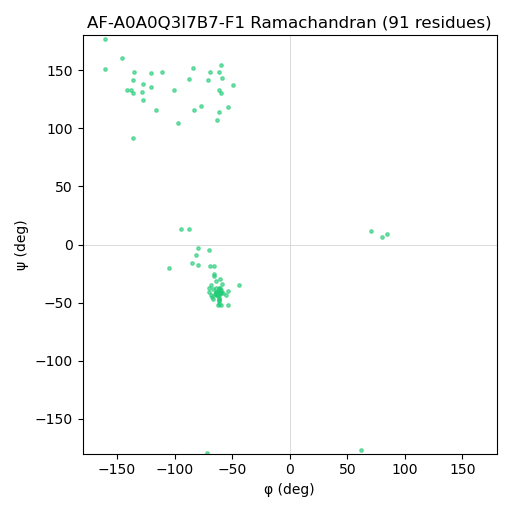 A N 1
ATOM 608 C CA . ALA A 1 79 ? 2.875 3.656 -3.910 1.00 82.38 79 ALA A CA 1
ATOM 609 C C . ALA A 1 79 ? 2.883 2.106 -3.869 1.00 82.38 79 ALA A C 1
ATOM 611 O O . ALA A 1 79 ? 1.860 1.519 -3.492 1.00 82.38 79 ALA A O 1
ATOM 612 N N . PRO A 1 80 ? 3.987 1.395 -4.198 1.00 84.06 80 PRO A N 1
ATOM 613 C CA . PRO A 1 8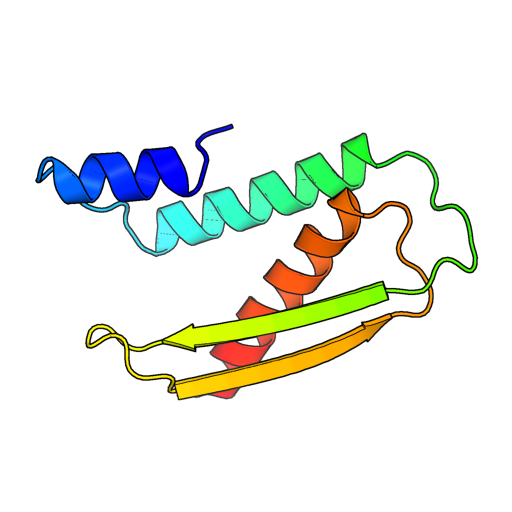0 ? 4.067 -0.046 -4.022 1.00 84.06 80 PRO A CA 1
ATOM 614 C C . PRO A 1 80 ? 3.983 -0.444 -2.546 1.00 84.06 80 PRO A C 1
ATOM 616 O O . PRO A 1 80 ? 3.384 -1.476 -2.274 1.00 84.06 80 PRO A O 1
ATOM 619 N N . ALA A 1 81 ? 4.465 0.367 -1.593 1.00 85.31 81 ALA A N 1
ATOM 620 C CA . ALA A 1 81 ? 4.271 0.087 -0.167 1.00 85.31 81 ALA A CA 1
ATOM 621 C C . ALA A 1 81 ? 2.781 0.120 0.229 1.00 85.31 81 ALA A C 1
ATOM 623 O O . ALA A 1 81 ? 2.306 -0.779 0.922 1.00 85.31 81 ALA A O 1
ATOM 624 N N . CYS A 1 82 ? 2.004 1.093 -0.258 1.00 84.69 82 CYS A N 1
ATOM 625 C CA . CYS A 1 82 ? 0.554 1.124 -0.049 1.00 84.69 82 CYS A CA 1
ATOM 626 C C . CYS A 1 82 ? -0.145 -0.098 -0.663 1.00 84.69 82 CYS A C 1
ATOM 628 O O . CYS A 1 82 ? -1.009 -0.697 -0.017 1.00 84.69 82 CYS A O 1
ATOM 630 N N . ARG A 1 83 ? 0.239 -0.495 -1.885 1.00 85.94 83 ARG A N 1
ATOM 631 C CA . ARG A 1 83 ? -0.282 -1.707 -2.540 1.00 85.94 83 ARG A CA 1
ATOM 632 C C . ARG A 1 83 ? 0.056 -2.964 -1.741 1.00 85.94 83 ARG A C 1
ATOM 634 O O . ARG A 1 83 ? -0.847 -3.733 -1.428 1.00 85.94 83 ARG A O 1
ATOM 641 N N . ASP A 1 84 ? 1.323 -3.142 -1.374 1.00 89.44 84 ASP A N 1
ATOM 642 C CA . ASP A 1 84 ? 1.795 -4.296 -0.605 1.00 89.44 84 ASP A CA 1
ATOM 643 C C . ASP A 1 84 ? 1.066 -4.393 0.742 1.00 89.44 84 ASP A C 1
ATOM 645 O O . ASP A 1 84 ? 0.765 -5.493 1.201 1.00 89.44 84 ASP A O 1
ATOM 649 N N . GLY A 1 85 ? 0.727 -3.251 1.348 1.00 88.12 85 GLY A N 1
ATOM 650 C CA . GLY A 1 85 ? -0.072 -3.186 2.567 1.00 88.12 85 GLY A CA 1
ATOM 651 C C . GLY A 1 85 ? -1.522 -3.605 2.382 1.00 88.12 85 GLY A C 1
ATOM 652 O O . GLY A 1 85 ? -2.046 -4.360 3.200 1.00 88.12 85 GLY A O 1
ATOM 653 N N . ALA A 1 86 ? -2.167 -3.165 1.301 1.00 87.75 86 ALA A N 1
ATOM 654 C CA . ALA A 1 86 ? -3.524 -3.590 0.971 1.00 87.75 86 ALA A CA 1
ATOM 655 C C . ALA A 1 86 ? -3.585 -5.094 0.655 1.00 87.75 86 ALA A C 1
ATOM 657 O O . ALA A 1 86 ? -4.475 -5.791 1.141 1.00 87.75 86 ALA A O 1
ATOM 658 N N . GLU A 1 87 ? -2.616 -5.608 -0.105 1.00 92.12 87 GLU A N 1
ATOM 659 C CA . GLU A 1 87 ? -2.485 -7.038 -0.400 1.00 92.12 87 GLU A CA 1
ATOM 660 C C . GLU A 1 87 ? -2.199 -7.860 0.860 1.00 92.12 87 GLU A C 1
ATOM 662 O O . GLU A 1 87 ? -2.758 -8.943 1.028 1.00 92.12 87 GLU A O 1
ATOM 667 N N . LEU A 1 88 ? -1.342 -7.359 1.757 1.00 91.38 88 LEU A N 1
ATOM 668 C CA . LEU A 1 88 ? -1.081 -7.999 3.043 1.00 91.38 88 LEU A CA 1
ATOM 669 C C . LEU A 1 88 ? -2.359 -8.070 3.874 1.00 91.38 88 LEU A C 1
ATOM 671 O O . LEU A 1 88 ? -2.711 -9.154 4.324 1.00 91.38 88 LEU A O 1
ATOM 675 N N . MET A 1 89 ? -3.097 -6.966 3.998 1.00 90.19 89 MET A N 1
ATOM 676 C CA . MET A 1 89 ? -4.367 -6.945 4.728 1.00 90.19 89 MET A CA 1
ATOM 677 C C . MET A 1 89 ? -5.390 -7.915 4.124 1.00 90.19 89 MET A C 1
ATOM 679 O O . MET A 1 89 ? -6.074 -8.625 4.853 1.00 90.19 89 MET A O 1
ATOM 683 N N . ALA A 1 90 ? -5.474 -7.991 2.793 1.00 90.12 90 ALA A N 1
ATOM 684 C CA . ALA A 1 90 ? -6.377 -8.914 2.110 1.00 90.12 90 ALA A CA 1
ATOM 685 C C . ALA A 1 90 ? -6.021 -10.394 2.338 1.00 90.12 90 ALA A C 1
ATOM 687 O O . ALA A 1 90 ? -6.913 -11.237 2.252 1.00 90.12 90 ALA A O 1
ATOM 688 N N . SER A 1 91 ? -4.750 -10.702 2.628 1.00 92.50 91 SER A N 1
ATOM 689 C CA . SER A 1 91 ? -4.282 -12.060 2.942 1.00 92.50 91 SER A CA 1
ATOM 690 C C . SER A 1 91 ? -4.512 -12.499 4.392 1.00 92.50 91 SER A C 1
ATOM 692 O O . SER A 1 91 ? -4.330 -13.673 4.683 1.00 92.50 91 SER A O 1
ATOM 694 N N . LEU A 1 92 ? -4.923 -11.590 5.285 1.00 87.00 92 LEU A N 1
ATOM 695 C CA . LEU A 1 92 ? -5.236 -11.895 6.693 1.00 87.00 92 LEU A CA 1
ATOM 696 C C . LEU A 1 92 ? -6.694 -12.338 6.912 1.00 87.00 92 LEU A C 1
ATOM 698 O O . LEU A 1 92 ? -7.167 -12.317 8.046 1.00 87.00 92 LEU A O 1
ATOM 702 N N . LYS A 1 93 ? -7.414 -12.661 5.833 1.00 62.41 93 LYS A N 1
ATOM 703 C CA . LYS A 1 93 ? -8.787 -13.173 5.893 1.00 62.41 93 LYS A CA 1
ATOM 704 C C . LYS A 1 93 ? -8.849 -14.578 6.469 1.00 62.41 93 LYS A C 1
ATOM 706 O O . LYS A 1 93 ? -7.982 -15.396 6.092 1.00 62.41 93 LYS A O 1
#

Radius of gyration: 14.83 Å; Cα contacts (8 Å, |Δi|>4): 113; chains: 1; bounding box: 31×30×37 Å

Solvent-accessible surface area (backbone atoms only — not comparable to full-atom values): 5496 Å² total; per-residue (Å²): 136,81,49,74,62,56,58,51,52,37,49,77,71,70,43,85,72,77,52,69,71,57,51,53,51,50,55,51,52,49,31,50,52,33,54,70,70,43,58,82,61,48,82,74,30,65,45,70,33,70,35,74,44,56,51,96,87,64,50,78,77,45,76,51,74,48,81,39,64,70,34,48,38,80,72,36,42,53,33,58,27,53,48,54,39,54,55,49,58,66,67,72,112

pLDDT: mean 75.99, std 11.11, range [36.75, 93.0]

Nearest PDB structures (foldseek):
  9c0j-assembly1_A  TM=3.165E-01  e=5.275E-01  Klebsiella pneumoniae
  6is6-assembly1_A  TM=4.270E-01  e=3.157E+00  Thermoplasmatales archaeon SG8-52-1
  7r32-assembly1_C  TM=3.443E-01  e=2.121E+00  Synechocystis sp. PCC 6803
  4uca-assembly2_B  TM=2.873E-01  e=4.699E+00  Human respiratory syncytial virus A2

Sequence (93 aa):
MRAIWTARNKRYHGETSMSITQACRWARDMASDLIQTSGPCAKGKQGATAVMIRDDMGQVIAIRCKWYNDISIVLSAEAPACRDGAELMASLK

Mean predicted aligned error: 9.24 Å

Foldseek 3Di:
DCPVVNQVVCVVVVHDRDDPVVVLVVLVVQLVVLVVVLPDAPAQDKDKAKDFDADPVRHTPDIDIDIDRTDRDPSNNSNVNSVVHVVRVVVVD